Protein AF-A0A158E463-F1 (afdb_monomer)

Secondary structure (DSSP, 8-state):
-BGGG--HHHHHHHHHHHHHHSTT-TTTT-EEEEEETTEEEEE-TTT--EEEEE-SSHHHHHHHHHHTT--TT-EE--TTT-HHHHHHHHHHTTEEEE-SS-S---TTSPPPEEEEESS-S--EEESSHHHHHHHHHHHHHH-SB------

Structure (mmCIF, N/CA/C/O backbone):
data_AF-A0A158E463-F1
#
_entry.id   AF-A0A158E463-F1
#
loop_
_atom_site.group_PDB
_atom_site.id
_atom_site.type_symbol
_atom_site.label_atom_id
_atom_site.label_alt_id
_atom_site.label_comp_id
_atom_site.label_asym_id
_atom_site.label_entity_id
_atom_site.label_seq_id
_atom_site.pdbx_PDB_ins_code
_atom_site.Cartn_x
_atom_site.Cartn_y
_atom_site.Cartn_z
_atom_site.occupancy
_atom_site.B_iso_or_equiv
_atom_site.auth_seq_id
_atom_site.auth_comp_id
_atom_site.auth_asym_id
_atom_site.auth_atom_id
_atom_site.pdbx_PDB_model_num
ATOM 1 N N . MET A 1 1 ? 6.442 13.750 -1.799 1.00 93.06 1 MET A N 1
ATOM 2 C CA . MET A 1 1 ? 7.325 12.562 -1.739 1.00 93.06 1 MET A CA 1
ATOM 3 C C . MET A 1 1 ? 7.209 11.778 -3.038 1.00 93.06 1 MET A C 1
ATOM 5 O O . MET A 1 1 ? 6.099 11.676 -3.554 1.00 93.06 1 MET A O 1
ATOM 9 N N . LYS A 1 2 ? 8.308 11.231 -3.582 1.00 95.88 2 LYS A N 1
ATOM 10 C CA . LYS A 1 2 ? 8.243 10.441 -4.823 1.00 95.88 2 LYS A CA 1
ATOM 11 C C . LYS A 1 2 ? 7.643 9.062 -4.567 1.00 95.88 2 LYS A C 1
ATOM 13 O O . LYS A 1 2 ? 8.029 8.377 -3.623 1.00 95.88 2 LYS A O 1
ATOM 18 N N . VAL A 1 3 ? 6.767 8.597 -5.456 1.00 96.75 3 VAL A N 1
ATOM 19 C CA . VAL A 1 3 ? 6.148 7.262 -5.344 1.00 96.75 3 VAL A CA 1
ATOM 20 C C . VAL A 1 3 ? 7.191 6.141 -5.380 1.00 96.75 3 VAL A C 1
ATOM 22 O O . VAL A 1 3 ? 7.057 5.141 -4.677 1.00 96.75 3 VAL A O 1
ATOM 25 N N . SER A 1 4 ? 8.278 6.325 -6.132 1.00 94.38 4 SER A N 1
ATOM 26 C CA . SER A 1 4 ? 9.402 5.382 -6.189 1.00 94.38 4 SER A CA 1
ATOM 27 C C . SER A 1 4 ? 10.131 5.196 -4.854 1.00 94.38 4 SER A C 1
ATOM 29 O O . SER A 1 4 ? 10.837 4.206 -4.685 1.00 94.38 4 SER A O 1
ATOM 31 N N . GLU A 1 5 ? 9.983 6.133 -3.918 1.00 94.62 5 GLU A N 1
ATOM 32 C CA . GLU A 1 5 ? 10.635 6.116 -2.602 1.00 94.62 5 GLU A CA 1
ATOM 33 C C . GLU A 1 5 ? 9.717 5.539 -1.515 1.00 94.62 5 GLU A C 1
ATOM 35 O O . GLU A 1 5 ? 10.193 5.136 -0.455 1.00 94.62 5 GLU A O 1
ATOM 40 N N . LEU A 1 6 ? 8.410 5.421 -1.782 1.00 95.75 6 LEU A N 1
ATOM 41 C CA . LEU A 1 6 ? 7.444 4.886 -0.825 1.00 95.75 6 LEU A CA 1
ATOM 42 C C . LEU A 1 6 ? 7.794 3.452 -0.421 1.00 95.75 6 LEU A C 1
ATOM 44 O O . LEU A 1 6 ? 8.063 2.595 -1.268 1.00 95.75 6 LEU A O 1
ATOM 48 N N . THR A 1 7 ? 7.756 3.177 0.881 1.00 94.81 7 THR A N 1
ATOM 49 C CA . THR A 1 7 ? 7.991 1.846 1.449 1.00 94.81 7 THR A CA 1
ATOM 50 C C . THR A 1 7 ? 7.223 1.661 2.760 1.00 94.81 7 THR A C 1
ATOM 52 O O . THR A 1 7 ? 6.766 2.631 3.372 1.00 94.81 7 THR A O 1
ATOM 55 N N . GLY A 1 8 ? 7.076 0.404 3.185 1.00 94.56 8 GLY A N 1
ATOM 56 C CA . GLY A 1 8 ? 6.448 0.019 4.447 1.00 94.56 8 GLY A CA 1
ATOM 57 C C . GLY A 1 8 ? 5.055 0.622 4.650 1.00 94.56 8 GLY A C 1
ATOM 58 O O . GLY A 1 8 ? 4.264 0.731 3.716 1.00 94.56 8 GLY A O 1
ATOM 59 N N . ALA A 1 9 ? 4.781 1.059 5.882 1.00 95.56 9 ALA A N 1
ATOM 60 C CA . ALA A 1 9 ? 3.472 1.574 6.282 1.00 95.56 9 ALA A CA 1
ATOM 61 C C . ALA A 1 9 ? 3.011 2.790 5.459 1.00 95.56 9 ALA A C 1
ATOM 63 O O . ALA A 1 9 ? 1.817 2.956 5.238 1.00 95.56 9 ALA A O 1
ATOM 64 N N . LEU A 1 10 ? 3.937 3.624 4.973 1.00 95.81 10 LEU A N 1
ATOM 65 C CA . LEU A 1 10 ? 3.576 4.782 4.156 1.00 95.81 10 LEU A CA 1
ATOM 66 C C . LEU A 1 10 ? 3.147 4.370 2.741 1.00 95.81 10 LEU A C 1
ATOM 68 O O . LEU A 1 10 ? 2.207 4.939 2.193 1.00 95.81 10 LEU A O 1
ATOM 72 N N . LEU A 1 11 ? 3.786 3.349 2.159 1.00 97.56 11 LEU A N 1
ATOM 73 C CA . LEU A 1 11 ? 3.304 2.750 0.912 1.00 97.56 11 LEU A CA 1
ATOM 74 C C . LEU A 1 11 ? 1.922 2.114 1.115 1.00 97.56 11 LEU A C 1
ATOM 76 O O . LEU A 1 11 ? 1.026 2.338 0.307 1.00 97.56 11 LEU A O 1
ATOM 80 N N . ASP A 1 12 ? 1.731 1.387 2.218 1.00 97.94 12 ASP A N 1
ATOM 81 C CA . ASP A 1 12 ? 0.448 0.765 2.565 1.00 97.94 12 ASP A CA 1
ATOM 82 C C . ASP A 1 12 ? -0.671 1.807 2.764 1.00 97.94 12 ASP A C 1
ATOM 84 O O . ASP A 1 12 ? -1.797 1.591 2.313 1.00 97.94 12 ASP A O 1
ATOM 88 N N . TYR A 1 13 ? -0.360 2.965 3.362 1.00 97.25 13 TYR A N 1
ATOM 89 C CA . TYR A 1 13 ? -1.267 4.114 3.467 1.00 97.25 13 TYR A CA 1
ATOM 90 C C . TYR A 1 13 ? -1.731 4.603 2.096 1.00 97.25 13 TYR A C 1
ATOM 92 O O . TYR A 1 13 ? -2.934 4.703 1.852 1.00 97.25 13 TYR A O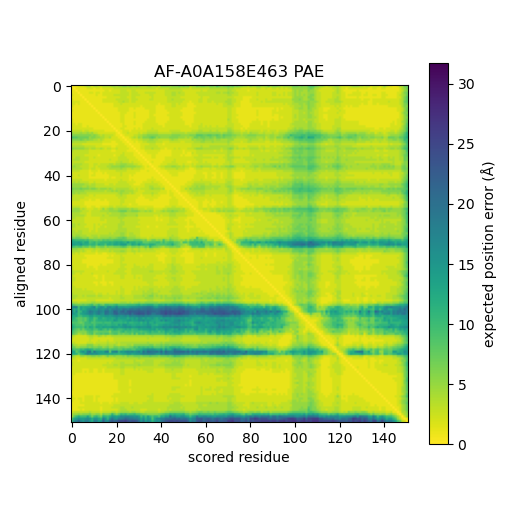 1
ATOM 100 N N . TRP A 1 14 ? -0.802 4.861 1.176 1.00 97.81 14 TRP A N 1
ATOM 101 C CA . TRP A 1 14 ? -1.170 5.352 -0.151 1.00 97.81 14 TRP A CA 1
ATOM 102 C C . TRP A 1 14 ? -1.944 4.314 -0.964 1.00 97.81 14 TRP A C 1
ATOM 104 O O . TRP A 1 14 ? -2.870 4.677 -1.684 1.00 97.81 14 TRP A O 1
ATOM 114 N N . VAL A 1 15 ? -1.654 3.022 -0.796 1.00 97.75 15 VAL A N 1
ATOM 115 C CA . VAL A 1 15 ? -2.471 1.949 -1.386 1.00 97.75 15 VAL A CA 1
ATOM 116 C C . VAL A 1 15 ? -3.883 1.948 -0.799 1.00 97.75 15 VAL A C 1
ATOM 118 O O . VAL A 1 15 ? -4.847 1.806 -1.546 1.00 97.75 15 VAL A O 1
ATOM 121 N N . ALA A 1 16 ? -4.034 2.138 0.517 1.00 97.75 16 ALA A N 1
ATOM 122 C CA . ALA A 1 16 ? -5.354 2.250 1.138 1.00 97.75 16 ALA A CA 1
ATOM 123 C C . ALA A 1 16 ? -6.152 3.432 0.568 1.00 97.75 16 ALA A C 1
ATOM 125 O O . ALA A 1 16 ? -7.340 3.289 0.297 1.00 97.75 16 ALA A O 1
ATOM 126 N N . ARG A 1 17 ? -5.488 4.571 0.326 1.00 97.12 17 ARG A N 1
ATOM 127 C CA . ARG A 1 17 ? -6.094 5.744 -0.319 1.00 97.12 17 ARG A CA 1
ATOM 128 C C . ARG A 1 17 ? -6.582 5.442 -1.735 1.00 97.12 17 ARG A C 1
ATOM 130 O O . ARG A 1 17 ? -7.701 5.824 -2.059 1.00 97.12 17 ARG A O 1
ATOM 137 N N . VAL A 1 18 ? -5.802 4.715 -2.540 1.00 96.31 18 VAL A N 1
ATOM 138 C CA . VAL A 1 18 ? -6.268 4.250 -3.861 1.00 96.31 18 VAL A CA 1
ATOM 139 C C . VAL A 1 18 ? -7.5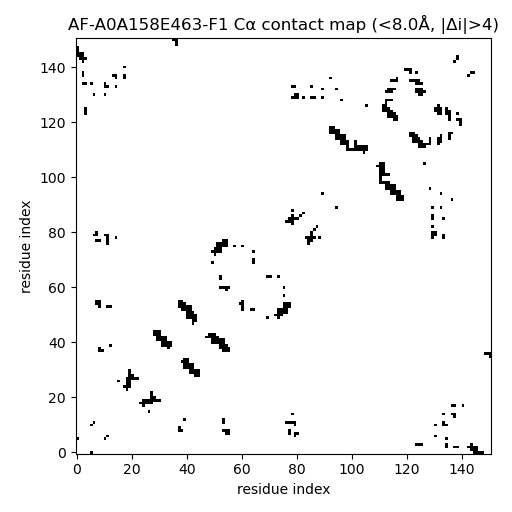02 3.362 -3.708 1.00 96.31 18 VAL A C 1
ATOM 141 O O . VAL A 1 18 ? -8.502 3.592 -4.374 1.00 96.31 18 VAL A O 1
ATOM 144 N N . GLU A 1 19 ? -7.473 2.379 -2.807 1.00 96.50 19 GLU A N 1
ATOM 145 C CA . GLU A 1 19 ? -8.593 1.451 -2.588 1.00 96.50 19 GLU A CA 1
ATOM 146 C C . GLU A 1 19 ? -9.873 2.132 -2.075 1.00 96.50 19 GLU A C 1
ATOM 148 O O . GLU A 1 19 ? -10.957 1.593 -2.278 1.00 96.50 19 GLU A O 1
ATOM 153 N N . MET A 1 20 ? -9.764 3.287 -1.412 1.00 96.00 20 MET A N 1
ATOM 154 C CA . MET A 1 20 ? -10.911 4.102 -0.991 1.00 96.00 20 MET A CA 1
ATOM 155 C C . MET A 1 20 ? -11.532 4.889 -2.150 1.00 96.00 20 MET A C 1
ATOM 157 O O . MET A 1 20 ? -12.741 5.108 -2.161 1.00 96.00 20 MET A O 1
ATOM 161 N N . GLU A 1 21 ? -10.714 5.317 -3.115 1.00 93.56 21 GLU A N 1
ATOM 162 C CA . GLU A 1 21 ? -11.130 6.162 -4.243 1.00 93.56 21 GLU A CA 1
ATOM 163 C C . GLU A 1 21 ? -11.481 5.352 -5.507 1.00 93.56 21 GLU A C 1
ATOM 165 O O . GLU A 1 21 ? -12.250 5.818 -6.349 1.00 93.56 21 GLU A O 1
ATOM 170 N N . ALA A 1 22 ? -10.931 4.146 -5.660 1.00 89.25 22 ALA A N 1
ATOM 171 C CA . ALA A 1 22 ? -11.123 3.300 -6.832 1.00 89.25 22 ALA A CA 1
ATOM 172 C C . ALA A 1 22 ? -12.496 2.604 -6.846 1.00 89.25 22 ALA A C 1
ATOM 174 O O . ALA A 1 22 ? -12.969 2.059 -5.845 1.00 89.25 22 ALA A O 1
ATOM 175 N N . GLU A 1 23 ? -13.117 2.542 -8.027 1.00 84.06 23 GLU A N 1
ATOM 176 C CA . GLU A 1 23 ? -14.341 1.766 -8.233 1.00 84.06 23 GLU A CA 1
ATOM 177 C C . GLU A 1 23 ? -14.062 0.269 -8.007 1.00 84.06 23 GLU A C 1
ATOM 179 O O . GLU A 1 23 ? -13.163 -0.305 -8.620 1.00 84.06 23 GLU A O 1
ATOM 184 N N . GLY A 1 24 ? -14.814 -0.367 -7.103 1.00 84.00 24 GLY A N 1
ATOM 185 C CA . GLY A 1 24 ? -14.592 -1.765 -6.708 1.00 84.00 24 GLY A CA 1
ATOM 186 C C . GLY A 1 24 ? -13.422 -2.007 -5.740 1.00 84.00 24 GLY A C 1
ATOM 187 O O . GLY A 1 24 ? -13.102 -3.166 -5.458 1.00 84.00 24 GLY A O 1
ATOM 188 N N . GLY A 1 25 ? -12.791 -0.951 -5.212 1.00 89.25 25 GLY A N 1
ATOM 189 C CA . GLY A 1 25 ? -11.789 -1.068 -4.153 1.00 89.25 25 GLY A CA 1
ATOM 190 C C . GLY A 1 25 ? -12.379 -1.664 -2.869 1.00 89.25 25 GLY A C 1
ATOM 191 O O . GLY A 1 25 ? -13.529 -1.407 -2.511 1.00 89.25 25 GLY A O 1
ATOM 192 N N . ARG A 1 26 ? -11.599 -2.485 -2.150 1.00 93.00 26 ARG A N 1
ATOM 193 C CA . ARG A 1 26 ? -12.064 -3.162 -0.919 1.00 93.00 26 ARG A CA 1
ATOM 194 C C . ARG A 1 26 ? -12.392 -2.162 0.189 1.00 93.00 26 ARG A C 1
ATOM 196 O O . ARG A 1 26 ? -13.214 -2.458 1.048 1.00 93.00 26 ARG A O 1
ATOM 203 N N . LEU A 1 27 ? -11.714 -1.018 0.177 1.00 95.25 27 LEU A N 1
ATOM 204 C CA . LEU A 1 27 ? -11.847 0.038 1.176 1.00 95.25 27 LEU A CA 1
ATOM 205 C C . LEU A 1 27 ? -12.743 1.184 0.694 1.00 95.25 27 LEU A C 1
ATOM 207 O O . LEU A 1 27 ? -12.706 2.263 1.282 1.00 95.25 27 LEU A O 1
ATOM 211 N N . LYS A 1 28 ? -13.522 0.977 -0.376 1.00 94.62 28 LYS A N 1
ATOM 212 C CA . LYS A 1 28 ? -14.466 1.979 -0.869 1.00 94.62 28 LYS A CA 1
ATOM 213 C C . LYS A 1 28 ? -15.393 2.411 0.268 1.00 94.62 28 LYS A C 1
ATOM 215 O O . LYS A 1 28 ? -15.872 1.581 1.037 1.00 94.62 28 LYS A O 1
ATOM 220 N N . ASP A 1 29 ? -15.597 3.719 0.379 1.00 92.06 29 ASP A N 1
ATOM 221 C CA . ASP A 1 29 ? -16.389 4.371 1.428 1.00 92.06 29 ASP A CA 1
ATOM 222 C C . ASP A 1 29 ? -15.836 4.231 2.865 1.00 92.06 29 ASP A C 1
ATOM 224 O O . ASP A 1 29 ? -16.476 4.692 3.811 1.00 92.06 29 ASP A O 1
ATOM 228 N N . CYS A 1 30 ? -14.642 3.658 3.065 1.00 95.38 30 CYS A N 1
ATOM 229 C CA . CYS A 1 30 ? -13.952 3.696 4.356 1.00 95.38 30 CYS A CA 1
ATOM 230 C C . CYS A 1 30 ? -13.280 5.056 4.599 1.00 95.38 30 CYS A C 1
ATOM 232 O O . CYS A 1 30 ? -12.852 5.747 3.674 1.00 95.38 30 CYS A O 1
ATOM 234 N N . GLY A 1 31 ? -13.115 5.413 5.873 1.00 95.94 31 GLY A N 1
ATOM 235 C CA . GLY A 1 31 ? -12.292 6.541 6.299 1.00 95.94 31 GLY A CA 1
ATOM 236 C C . GLY A 1 31 ? -10.896 6.095 6.730 1.00 95.94 31 GLY A C 1
ATOM 237 O O . GLY A 1 31 ? -10.691 4.951 7.139 1.00 95.94 31 GLY A O 1
ATOM 238 N N . ILE A 1 32 ? -9.929 7.013 6.688 1.00 96.12 32 ILE A N 1
ATOM 239 C CA . ILE A 1 32 ? -8.595 6.814 7.264 1.00 96.12 32 ILE A CA 1
ATOM 240 C C . ILE A 1 32 ? -8.221 7.984 8.164 1.00 96.12 32 ILE A C 1
ATOM 242 O O . ILE A 1 32 ? -8.459 9.144 7.829 1.00 96.12 32 ILE A O 1
ATOM 246 N N . ARG A 1 33 ? -7.645 7.686 9.328 1.00 94.19 33 ARG A N 1
ATOM 247 C CA . ARG A 1 33 ? -7.204 8.695 10.294 1.00 94.19 33 ARG A CA 1
ATOM 248 C C . ARG A 1 33 ? -5.815 8.367 10.814 1.00 94.19 33 ARG A C 1
ATOM 250 O O . ARG A 1 33 ? -5.552 7.237 11.225 1.00 94.19 33 ARG A O 1
ATOM 257 N N . ALA A 1 34 ? -4.947 9.372 10.840 1.00 94.44 34 ALA A N 1
ATOM 258 C CA . ALA A 1 34 ? -3.636 9.261 11.462 1.00 94.44 34 ALA A CA 1
ATOM 259 C C . ALA A 1 34 ? -3.761 9.130 12.989 1.00 94.44 34 ALA A C 1
ATOM 261 O O . ALA A 1 34 ? -4.549 9.830 13.632 1.00 94.44 34 ALA A O 1
ATOM 262 N N . LEU A 1 35 ? -2.976 8.223 13.566 1.00 92.56 35 LEU A N 1
ATOM 263 C CA . LEU A 1 35 ? -2.691 8.185 15.001 1.00 92.56 35 LEU A CA 1
ATOM 264 C C . LEU A 1 35 ? -1.396 8.943 15.299 1.00 92.56 35 LEU A C 1
ATOM 266 O O . LEU A 1 35 ? -1.325 9.690 16.269 1.00 92.56 35 LEU A O 1
ATOM 270 N N . ASP A 1 36 ? -0.390 8.745 14.449 1.00 91.12 36 ASP A N 1
ATOM 271 C CA . ASP A 1 36 ? 0.871 9.480 14.413 1.00 91.12 36 ASP A CA 1
ATOM 272 C C . ASP A 1 36 ? 1.495 9.380 13.011 1.00 91.12 36 ASP A C 1
ATOM 274 O O . ASP A 1 36 ? 0.844 8.931 12.069 1.00 91.12 36 ASP A O 1
ATOM 278 N N . ARG A 1 37 ? 2.767 9.783 12.876 1.00 87.06 37 ARG A N 1
ATOM 279 C CA . ARG A 1 37 ? 3.507 9.854 11.601 1.00 87.06 37 ARG A CA 1
ATOM 280 C C . ARG A 1 37 ? 3.688 8.512 10.880 1.00 87.06 37 ARG A C 1
ATOM 282 O O . ARG A 1 37 ? 4.145 8.484 9.745 1.00 87.06 37 ARG A O 1
ATOM 289 N N . SER A 1 38 ? 3.432 7.398 11.560 1.00 89.88 38 SER A N 1
ATOM 290 C CA . SER A 1 38 ? 3.751 6.046 11.088 1.00 89.88 38 SER A CA 1
ATOM 291 C C . SER A 1 38 ? 2.613 5.045 11.269 1.00 89.88 38 SER A C 1
ATOM 293 O O . SER A 1 38 ? 2.772 3.863 10.939 1.00 89.88 38 SER A O 1
ATOM 295 N N . ARG A 1 39 ? 1.485 5.493 11.835 1.00 94.88 39 ARG A N 1
ATOM 296 C CA . ARG A 1 39 ? 0.357 4.641 12.200 1.00 94.88 39 ARG A CA 1
ATOM 297 C C . ARG A 1 39 ? -0.961 5.297 11.829 1.00 94.88 39 ARG A C 1
ATOM 299 O O . ARG A 1 39 ? -1.243 6.421 12.246 1.00 94.88 39 ARG A O 1
ATOM 306 N N . TRP A 1 40 ? -1.804 4.546 11.132 1.00 96.81 40 TRP A N 1
ATOM 307 C CA . TRP A 1 40 ? -3.137 4.978 10.719 1.00 96.81 40 TRP A CA 1
ATOM 308 C C . TRP A 1 40 ? -4.177 3.918 11.056 1.00 96.81 40 TRP A C 1
ATOM 310 O O . TRP A 1 40 ? -3.873 2.726 11.114 1.00 96.81 40 TRP A O 1
ATOM 320 N N . VAL A 1 41 ? -5.414 4.362 11.255 1.00 96.75 41 VAL A N 1
ATOM 321 C CA . VAL A 1 41 ? -6.584 3.496 11.410 1.00 96.75 41 VAL A CA 1
ATOM 322 C C . VAL A 1 41 ? -7.498 3.711 10.220 1.00 96.75 41 VAL A C 1
ATOM 324 O O . VAL A 1 41 ? -7.877 4.846 9.927 1.00 96.75 41 VAL A O 1
ATOM 327 N N . ILE A 1 42 ? -7.858 2.613 9.567 1.00 97.25 42 ILE A N 1
ATOM 328 C CA . ILE A 1 42 ? -8.970 2.543 8.628 1.00 97.25 42 ILE A CA 1
ATOM 329 C C . ILE A 1 42 ? -10.224 2.253 9.448 1.00 97.25 42 ILE A C 1
ATOM 331 O O . ILE A 1 42 ? -10.228 1.324 10.260 1.00 97.25 42 ILE A O 1
ATOM 335 N N . PHE A 1 43 ? -11.270 3.045 9.255 1.00 95.81 43 PHE A N 1
ATOM 336 C CA . PHE A 1 43 ? -12.514 2.942 10.008 1.00 95.81 43 PHE A CA 1
ATOM 337 C C . PHE A 1 43 ? -13.730 2.983 9.086 1.00 95.81 43 PHE A C 1
ATOM 339 O O . PHE A 1 43 ? -13.667 3.532 7.984 1.00 95.81 43 PHE A O 1
ATOM 346 N N . ASP A 1 44 ? -14.840 2.422 9.554 1.00 94.19 44 ASP A N 1
ATOM 347 C CA . ASP A 1 44 ? -16.144 2.580 8.922 1.00 94.19 44 ASP A CA 1
ATOM 348 C C . ASP A 1 44 ? -16.735 3.944 9.323 1.00 94.19 44 ASP A C 1
ATOM 350 O O . ASP A 1 44 ? -16.969 4.183 10.510 1.00 94.19 44 ASP A O 1
ATOM 354 N N . PRO A 1 45 ? -16.986 4.878 8.387 1.00 93.56 45 PRO A N 1
ATOM 355 C CA . PRO A 1 45 ? -17.522 6.193 8.732 1.00 93.56 45 PRO A CA 1
ATOM 356 C C . PRO A 1 45 ? -18.931 6.170 9.336 1.00 93.56 45 PRO A C 1
ATOM 358 O O . PRO A 1 45 ? -19.357 7.177 9.898 1.00 93.56 45 PRO A O 1
ATOM 361 N N . ARG A 1 46 ? -19.672 5.060 9.215 1.00 92.75 46 ARG A N 1
ATOM 362 C CA . ARG A 1 46 ? -21.063 4.943 9.682 1.00 92.75 46 ARG A CA 1
ATOM 363 C C . ARG A 1 46 ? -21.161 4.783 11.196 1.00 92.75 46 ARG A C 1
ATOM 365 O O . ARG A 1 46 ? -22.093 5.312 11.797 1.00 92.75 46 ARG A O 1
ATOM 372 N N . ASP A 1 47 ? -20.217 4.068 11.800 1.00 91.62 47 ASP A N 1
ATOM 373 C CA . ASP A 1 47 ? -20.183 3.788 13.242 1.00 91.62 47 ASP A CA 1
ATOM 374 C C . ASP A 1 47 ? -18.837 4.131 13.906 1.00 91.62 47 ASP A C 1
ATOM 376 O O . ASP A 1 47 ? -18.686 3.983 15.119 1.00 91.62 47 ASP A O 1
ATOM 380 N N . ASN A 1 48 ? -17.877 4.642 13.127 1.00 88.31 48 ASN A N 1
ATOM 381 C CA . ASN A 1 48 ? -16.511 4.957 13.542 1.00 88.31 48 ASN A CA 1
ATOM 382 C C . ASN A 1 48 ? -15.737 3.734 14.082 1.00 88.31 48 ASN A C 1
ATOM 384 O O . ASN A 1 48 ? -14.749 3.884 14.809 1.00 88.31 48 ASN A O 1
ATOM 388 N N . GLY A 1 49 ? -16.176 2.521 13.734 1.00 91.75 49 GLY A N 1
ATOM 389 C CA . GLY A 1 49 ? -15.540 1.266 14.100 1.00 91.75 49 GLY A CA 1
ATOM 390 C C . GLY A 1 49 ? -14.218 1.078 13.363 1.00 91.75 49 GLY A C 1
ATOM 391 O O . GLY A 1 49 ? -14.140 1.217 12.141 1.00 91.75 49 GLY A O 1
ATOM 392 N N . ALA A 1 50 ? -13.154 0.754 14.100 1.00 94.75 50 ALA A N 1
ATOM 393 C CA . ALA A 1 50 ? -11.868 0.417 13.499 1.00 94.75 50 ALA A CA 1
ATOM 394 C C . ALA A 1 50 ? -11.993 -0.886 12.695 1.00 94.75 50 ALA A C 1
ATOM 396 O O . ALA A 1 50 ? -12.432 -1.903 13.225 1.00 94.75 50 ALA A O 1
ATOM 397 N N . MET A 1 51 ? -11.572 -0.857 11.433 1.00 95.12 51 MET A N 1
ATOM 398 C CA . MET A 1 51 ? -11.582 -2.014 10.535 1.00 95.12 51 MET A CA 1
ATOM 399 C C . MET A 1 51 ? -10.179 -2.587 10.355 1.00 95.12 51 MET A C 1
ATOM 401 O O . MET A 1 51 ? -9.980 -3.801 10.398 1.00 95.12 51 MET A O 1
ATOM 405 N N . ALA A 1 52 ? -9.186 -1.714 10.184 1.00 96.19 52 ALA A N 1
ATOM 406 C CA . ALA A 1 52 ? -7.800 -2.125 10.029 1.00 96.19 52 ALA A CA 1
ATOM 407 C C . ALA A 1 52 ? -6.823 -1.062 10.539 1.00 96.19 52 ALA A C 1
ATOM 409 O O . ALA A 1 52 ? -7.155 0.117 10.662 1.00 96.19 52 ALA A O 1
ATOM 410 N N . ILE A 1 53 ? -5.598 -1.484 10.827 1.00 97.19 53 ILE A N 1
ATOM 411 C CA . ILE A 1 53 ? -4.492 -0.625 11.248 1.00 97.19 53 ILE A CA 1
ATOM 412 C C . ILE A 1 53 ? -3.359 -0.764 10.241 1.00 97.19 53 ILE A C 1
ATOM 414 O O . ILE A 1 53 ? -2.980 -1.876 9.874 1.00 97.19 53 ILE A O 1
ATOM 418 N N . ILE A 1 54 ? -2.781 0.368 9.859 1.00 97.38 54 ILE A N 1
ATOM 419 C CA . ILE A 1 54 ? -1.576 0.450 9.037 1.00 97.38 54 ILE A CA 1
ATOM 420 C C . ILE A 1 54 ? -0.428 0.855 9.948 1.00 97.38 54 ILE A C 1
ATOM 422 O O . ILE A 1 54 ? -0.477 1.922 10.558 1.00 97.38 54 ILE A O 1
ATOM 426 N N . CYS A 1 55 ? 0.592 0.009 10.064 1.00 95.81 55 CYS A N 1
ATOM 427 C CA . CYS A 1 55 ? 1.790 0.291 10.852 1.00 95.81 55 CYS A CA 1
ATOM 428 C C . CYS A 1 55 ? 2.935 -0.666 10.506 1.00 95.81 55 CYS A C 1
ATOM 430 O O . CYS A 1 55 ? 2.727 -1.738 9.929 1.00 95.81 55 CYS A O 1
ATOM 432 N N . VAL A 1 56 ? 4.147 -0.323 10.943 1.00 92.62 56 VAL A N 1
ATOM 433 C CA . VAL A 1 56 ? 5.332 -1.168 10.758 1.00 92.62 56 VAL A CA 1
ATOM 434 C C . VAL A 1 56 ? 5.362 -2.299 11.789 1.00 92.62 56 VAL A C 1
ATOM 436 O O . VAL A 1 56 ? 5.552 -2.066 12.983 1.00 92.62 56 VAL A O 1
ATOM 439 N N . GLY A 1 57 ? 5.244 -3.537 11.307 1.00 89.31 57 GLY A N 1
ATOM 440 C CA . GLY A 1 57 ? 5.476 -4.750 12.091 1.00 89.31 57 GLY A CA 1
ATOM 441 C C . GLY A 1 57 ? 4.331 -5.164 13.026 1.00 89.31 57 GLY A C 1
ATOM 442 O O . GLY A 1 57 ? 3.515 -4.364 13.482 1.00 89.31 57 GLY A O 1
ATOM 443 N N . PHE A 1 58 ? 4.290 -6.462 13.334 1.00 89.25 58 PHE A N 1
ATOM 444 C CA . PHE A 1 58 ? 3.188 -7.088 14.073 1.00 89.25 58 PHE A CA 1
ATOM 445 C C . PHE A 1 58 ? 3.102 -6.667 15.550 1.00 89.25 58 PHE A C 1
ATOM 447 O O . PHE A 1 58 ? 2.009 -6.544 16.102 1.00 89.25 58 PHE A O 1
ATOM 454 N N . PHE A 1 59 ? 4.239 -6.429 16.210 1.00 91.81 59 PHE A N 1
ATOM 455 C CA . PHE A 1 59 ? 4.245 -5.979 17.608 1.00 91.81 59 PHE A CA 1
ATOM 456 C C . PHE A 1 59 ? 3.621 -4.590 17.756 1.00 91.81 59 PHE A C 1
ATOM 458 O O . PHE A 1 59 ? 2.785 -4.382 18.636 1.00 91.81 59 PHE A O 1
ATOM 465 N N . THR A 1 60 ? 3.978 -3.663 16.862 1.00 92.56 60 THR A N 1
ATOM 466 C CA . THR A 1 60 ? 3.376 -2.326 16.796 1.00 92.56 60 THR A CA 1
ATOM 467 C C . THR A 1 60 ? 1.880 -2.428 16.539 1.00 92.56 60 THR A C 1
ATOM 469 O O . THR A 1 60 ? 1.108 -1.799 17.252 1.00 92.56 60 THR A O 1
ATOM 472 N N . PHE A 1 61 ? 1.466 -3.286 15.602 1.00 94.19 61 PHE A N 1
ATOM 473 C CA . PHE A 1 61 ? 0.056 -3.547 15.324 1.00 94.19 61 PHE A CA 1
ATOM 474 C C . PHE A 1 61 ? -0.712 -3.974 16.581 1.00 94.19 61 PHE A C 1
ATOM 476 O O . PHE A 1 61 ? -1.714 -3.353 16.931 1.00 94.19 61 PHE A O 1
ATOM 483 N N . ARG A 1 62 ? -0.217 -4.979 17.317 1.00 94.62 62 ARG A N 1
ATOM 484 C CA . ARG A 1 62 ? -0.867 -5.454 18.551 1.00 94.62 62 ARG A CA 1
ATOM 485 C C . ARG A 1 62 ? -0.926 -4.386 19.633 1.00 94.62 62 ARG A C 1
ATOM 487 O O . ARG A 1 62 ? -1.935 -4.273 20.324 1.00 94.62 62 ARG A O 1
ATOM 494 N N . LYS A 1 63 ? 0.136 -3.593 19.773 1.00 93.94 63 LYS A N 1
ATOM 495 C CA . LYS A 1 63 ? 0.158 -2.466 20.706 1.00 93.94 63 LYS A CA 1
ATOM 496 C C . LYS A 1 63 ? -0.907 -1.432 20.330 1.00 93.94 63 LYS A C 1
ATOM 498 O O . LYS A 1 63 ? -1.710 -1.064 21.178 1.00 93.94 63 LYS A O 1
ATOM 503 N N . THR A 1 64 ? -0.962 -1.031 19.062 1.00 93.75 64 THR A N 1
ATOM 504 C CA . THR A 1 64 ? -1.943 -0.067 18.554 1.00 93.75 64 THR A CA 1
ATOM 505 C C . THR A 1 64 ? -3.376 -0.569 18.686 1.00 93.75 64 THR A C 1
ATOM 507 O O . THR A 1 64 ? -4.233 0.200 19.102 1.00 93.75 64 THR A O 1
ATOM 510 N N . GLN A 1 65 ? -3.638 -1.850 18.405 1.00 93.44 65 GLN A N 1
ATOM 511 C CA . GLN A 1 65 ? -4.956 -2.464 18.598 1.00 93.44 65 GLN A CA 1
ATOM 512 C C . GLN A 1 65 ? -5.450 -2.282 20.041 1.00 93.44 65 GLN A C 1
ATOM 514 O O . GLN A 1 65 ? -6.589 -1.873 20.255 1.00 93.44 65 GLN A O 1
ATOM 519 N N . ASN A 1 66 ? -4.574 -2.513 21.023 1.00 92.88 66 ASN A N 1
ATOM 520 C CA . ASN A 1 66 ? -4.901 -2.301 22.432 1.00 92.88 66 ASN A CA 1
ATOM 521 C C . ASN A 1 66 ? -5.077 -0.810 22.773 1.00 92.88 66 ASN A C 1
ATOM 523 O O . ASN A 1 66 ? -6.004 -0.466 23.500 1.00 92.88 66 ASN A O 1
ATOM 527 N N . GLU A 1 67 ? -4.213 0.072 22.254 1.00 93.88 67 GLU A N 1
ATOM 528 C CA . GLU A 1 67 ? -4.268 1.525 22.505 1.00 93.88 67 GLU A CA 1
ATOM 529 C C . GLU A 1 67 ? -5.585 2.153 22.040 1.00 93.88 67 GLU A C 1
ATOM 531 O O . GLU A 1 67 ? -6.138 3.003 22.735 1.00 93.88 67 GLU A O 1
ATOM 536 N N . ILE A 1 68 ? -6.098 1.733 20.881 1.00 92.31 68 ILE A N 1
ATOM 537 C CA . ILE A 1 68 ? -7.348 2.271 20.328 1.00 92.31 68 ILE A CA 1
ATOM 538 C C . ILE A 1 68 ? -8.598 1.548 20.853 1.00 92.31 68 ILE A C 1
ATOM 540 O O . ILE A 1 68 ? -9.700 1.863 20.413 1.00 92.31 68 ILE A O 1
ATOM 544 N N . GLY A 1 69 ? -8.441 0.574 21.758 1.00 90.50 69 GLY A N 1
ATOM 545 C CA . GLY A 1 69 ? -9.549 -0.223 22.294 1.00 90.50 69 GLY A CA 1
ATOM 546 C C . GLY A 1 69 ? -10.294 -1.023 21.223 1.00 90.50 69 GLY A C 1
ATOM 547 O O . GLY A 1 69 ? -11.497 -1.243 21.344 1.00 90.50 69 GLY A O 1
ATOM 548 N N . ALA A 1 70 ? -9.596 -1.412 20.155 1.00 83.25 70 ALA A N 1
ATOM 549 C CA . ALA A 1 70 ? -10.183 -2.122 19.031 1.00 83.25 70 ALA A CA 1
ATOM 550 C C . ALA A 1 70 ? -10.533 -3.573 19.388 1.00 83.25 70 ALA A C 1
ATOM 552 O O . ALA A 1 70 ? -9.804 -4.249 20.118 1.00 83.25 70 ALA A O 1
ATOM 553 N N . ASP A 1 71 ? -11.619 -4.075 18.800 1.00 76.44 71 ASP A N 1
ATOM 554 C CA . ASP A 1 71 ? -11.999 -5.482 18.904 1.00 76.44 71 ASP A CA 1
ATOM 555 C C . ASP A 1 71 ? -10.956 -6.409 18.238 1.00 76.44 71 ASP A C 1
ATOM 557 O O . ASP A 1 71 ? -10.116 -5.994 17.429 1.00 76.44 71 ASP A O 1
ATOM 561 N N . ARG A 1 72 ? -10.998 -7.705 18.567 1.00 70.31 72 ARG A N 1
ATOM 562 C CA . ARG A 1 72 ? -10.090 -8.738 18.049 1.00 70.31 72 ARG A CA 1
ATOM 563 C C . ARG A 1 72 ? -10.156 -8.920 16.528 1.00 70.31 72 ARG A C 1
ATOM 565 O O . ARG A 1 72 ? -9.222 -9.513 15.991 1.00 70.31 72 ARG A O 1
ATOM 572 N N . PHE A 1 73 ? -11.192 -8.416 15.853 1.00 82.50 73 PHE A N 1
ATOM 573 C CA . PHE A 1 73 ? -11.372 -8.531 14.399 1.00 82.50 73 PHE A CA 1
ATOM 574 C C . PHE A 1 73 ? -10.661 -7.455 13.562 1.00 82.50 73 PHE A C 1
ATOM 576 O O . PHE A 1 73 ? -10.713 -7.532 12.339 1.00 82.50 73 PHE A O 1
ATOM 583 N N . VAL A 1 74 ? -9.971 -6.485 14.172 1.00 91.75 74 VAL A N 1
ATOM 584 C CA . VAL A 1 74 ? -9.221 -5.471 13.409 1.00 91.75 74 VAL A CA 1
ATOM 585 C C . VAL A 1 74 ? -8.036 -6.098 12.673 1.00 91.75 74 VAL A C 1
ATOM 587 O O . VAL A 1 74 ? -7.240 -6.823 13.272 1.00 91.75 74 VAL A O 1
ATOM 590 N N . GLU A 1 75 ? -7.906 -5.808 11.377 1.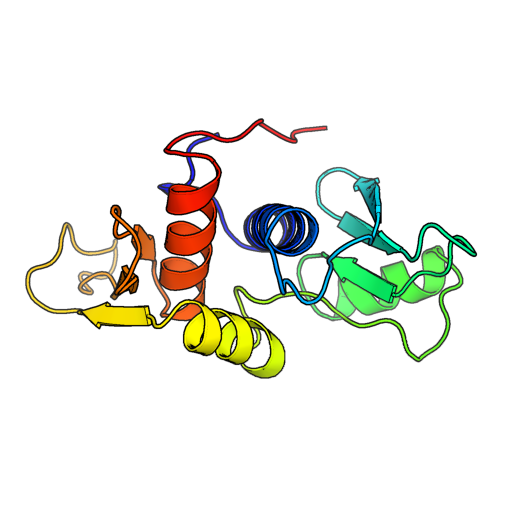00 93.38 75 GLU A N 1
ATOM 591 C CA . GLU A 1 75 ? -6.848 -6.347 10.514 1.00 93.38 75 GLU A CA 1
ATOM 592 C C . GLU A 1 75 ? -5.553 -5.519 10.579 1.00 93.38 75 GLU A C 1
ATOM 594 O O . GLU A 1 75 ? -5.571 -4.306 10.796 1.00 93.38 75 GLU A O 1
ATOM 599 N N . HIS A 1 76 ? -4.406 -6.160 10.337 1.00 95.25 76 HIS A N 1
ATOM 600 C CA . HIS A 1 76 ? -3.145 -5.457 10.073 1.00 95.25 76 HIS A CA 1
ATOM 601 C C . HIS A 1 76 ? -3.004 -5.252 8.566 1.00 95.25 76 HIS A C 1
ATOM 603 O O . HIS A 1 76 ? -2.550 -6.163 7.880 1.00 95.25 76 HIS A O 1
ATOM 609 N N . TYR A 1 77 ? -3.387 -4.075 8.068 1.00 96.75 77 TYR A N 1
ATOM 610 C CA . TYR A 1 77 ? -3.331 -3.762 6.642 1.00 96.75 77 TYR A CA 1
ATOM 611 C C . TYR A 1 77 ? -1.888 -3.471 6.214 1.00 96.75 77 TYR A C 1
ATOM 613 O O . TYR A 1 77 ? -1.324 -2.435 6.573 1.00 96.75 77 TYR A O 1
ATOM 621 N N . SER A 1 78 ? -1.283 -4.400 5.474 1.00 96.81 78 SER A N 1
ATOM 622 C CA . SER A 1 78 ? 0.060 -4.263 4.912 1.00 96.81 78 SER A CA 1
ATOM 623 C C . SER A 1 78 ? 0.193 -4.961 3.549 1.00 96.81 78 SER A C 1
ATOM 625 O O . SER A 1 78 ? 0.913 -5.959 3.415 1.00 96.81 78 SER A O 1
ATOM 627 N N . PRO A 1 79 ? -0.487 -4.458 2.503 1.00 97.94 79 PRO A N 1
ATOM 628 C CA . PRO A 1 79 ? -0.464 -5.057 1.169 1.00 97.94 79 PRO A CA 1
ATOM 629 C C . PRO A 1 79 ? 0.929 -5.068 0.519 1.00 97.94 79 PRO A C 1
ATOM 631 O O . PRO A 1 79 ? 1.183 -5.907 -0.344 1.00 97.94 79 PRO A O 1
ATOM 634 N N . SER A 1 80 ? 1.859 -4.204 0.940 1.00 97.75 80 SER A N 1
ATOM 635 C CA . SER A 1 80 ? 3.250 -4.229 0.464 1.00 97.75 80 SER A CA 1
ATOM 636 C C . SER A 1 80 ? 4.079 -5.395 1.020 1.00 97.75 80 SER A C 1
ATOM 638 O O . SER A 1 80 ? 5.145 -5.691 0.474 1.00 97.75 80 SER A O 1
ATOM 640 N N . THR A 1 81 ? 3.608 -6.085 2.070 1.00 96.31 81 THR A N 1
ATOM 641 C CA . THR A 1 81 ? 4.342 -7.194 2.712 1.00 96.31 81 THR A CA 1
ATOM 642 C C . THR A 1 81 ? 3.530 -8.481 2.887 1.00 96.31 81 THR A C 1
ATOM 644 O O . THR A 1 81 ? 4.116 -9.558 3.023 1.00 96.31 81 THR A O 1
ATOM 647 N N . ARG A 1 82 ? 2.193 -8.418 2.852 1.00 95.62 82 ARG A N 1
ATOM 648 C CA . ARG A 1 82 ? 1.293 -9.561 3.064 1.00 95.62 82 ARG A CA 1
ATOM 649 C C . ARG A 1 82 ? 0.576 -9.947 1.774 1.00 95.62 82 ARG A C 1
ATOM 651 O O . ARG A 1 82 ? -0.313 -9.243 1.306 1.00 95.62 82 ARG A O 1
ATOM 658 N N . TRP A 1 83 ? 0.882 -11.135 1.255 1.00 96.62 83 TRP A N 1
ATOM 659 C CA . TRP A 1 83 ? 0.247 -11.670 0.042 1.00 96.62 83 TRP A CA 1
ATOM 660 C C . TRP A 1 83 ? -1.268 -11.863 0.148 1.00 96.62 83 TRP A C 1
ATOM 662 O O . TRP A 1 83 ? -1.952 -11.706 -0.856 1.00 96.62 83 TRP A O 1
ATOM 672 N N . ALA A 1 84 ? -1.798 -12.159 1.339 1.00 93.75 84 ALA A N 1
ATOM 673 C CA . ALA A 1 84 ? -3.243 -12.305 1.541 1.00 93.75 84 ALA A CA 1
ATOM 674 C C . ALA A 1 84 ? -4.029 -11.030 1.175 1.00 93.75 84 ALA A C 1
ATOM 676 O O . ALA A 1 84 ? -5.180 -11.119 0.766 1.00 93.75 84 ALA A O 1
ATOM 677 N N . GLU A 1 85 ? -3.397 -9.860 1.293 1.00 93.81 85 GLU A N 1
ATOM 678 C CA . GLU A 1 85 ? -3.981 -8.568 0.929 1.00 93.81 85 GLU A CA 1
ATOM 679 C C . GLU A 1 85 ? -3.447 -8.102 -0.426 1.00 93.81 85 GLU A C 1
ATOM 681 O O . GLU A 1 85 ? -4.213 -7.893 -1.364 1.00 93.81 85 GLU A O 1
ATOM 686 N N . GLY A 1 86 ? -2.122 -8.005 -0.561 1.00 96.50 86 GLY A N 1
ATOM 687 C CA . GLY A 1 86 ? -1.481 -7.491 -1.767 1.00 96.50 86 GLY A CA 1
ATOM 688 C C . GLY A 1 86 ? -1.749 -8.340 -3.010 1.00 96.50 86 GLY A C 1
ATOM 689 O O . GLY A 1 86 ? -1.900 -7.790 -4.095 1.00 96.50 86 GLY A O 1
ATOM 690 N N . GLY A 1 87 ? -1.880 -9.662 -2.864 1.00 96.75 87 GLY A N 1
ATOM 691 C CA . GLY A 1 87 ? -2.179 -10.571 -3.972 1.00 96.75 87 GLY A CA 1
ATOM 692 C C . GLY A 1 87 ? -3.550 -10.320 -4.600 1.00 96.75 87 GLY A C 1
ATOM 693 O O . GLY A 1 87 ? -3.670 -10.341 -5.820 1.00 96.75 87 GLY A O 1
ATOM 694 N N . LEU A 1 88 ? -4.563 -10.002 -3.786 1.00 95.19 88 LEU A N 1
ATOM 695 C CA . LEU A 1 88 ? -5.900 -9.657 -4.282 1.00 95.19 88 LEU A CA 1
ATOM 696 C C . LEU A 1 88 ? -5.881 -8.340 -5.065 1.00 95.19 88 LEU A C 1
ATOM 698 O O . LEU A 1 88 ? -6.531 -8.221 -6.101 1.00 95.19 88 LEU A O 1
ATOM 702 N N . ILE A 1 89 ? -5.113 -7.354 -4.594 1.00 95.56 89 ILE A N 1
ATOM 703 C CA . ILE A 1 89 ? -4.965 -6.070 -5.288 1.00 95.56 89 ILE A CA 1
ATOM 704 C C . ILE A 1 89 ? -4.206 -6.267 -6.612 1.00 95.56 89 ILE A C 1
ATOM 706 O O . ILE A 1 89 ? -4.621 -5.739 -7.641 1.00 95.56 89 ILE A O 1
ATOM 710 N N . VAL A 1 90 ? -3.139 -7.072 -6.606 1.00 95.81 90 VAL A N 1
ATOM 711 C CA . VAL A 1 90 ? -2.351 -7.450 -7.794 1.00 95.81 90 VAL A CA 1
ATOM 712 C C . VAL A 1 90 ? -3.214 -8.125 -8.863 1.00 95.81 90 VAL A C 1
ATOM 714 O O . VAL A 1 90 ? -3.107 -7.769 -10.037 1.00 95.81 90 VAL A O 1
ATOM 717 N N . ASP A 1 91 ? -4.066 -9.070 -8.462 1.00 94.38 91 ASP A N 1
ATOM 718 C CA . ASP A 1 91 ? -4.955 -9.798 -9.371 1.00 94.38 91 ASP A CA 1
ATOM 719 C C . ASP A 1 91 ? -5.996 -8.863 -10.002 1.00 94.38 91 ASP A C 1
ATOM 721 O O . ASP A 1 91 ? -6.114 -8.792 -11.227 1.00 94.38 91 ASP A O 1
ATOM 725 N N . ARG A 1 92 ? -6.664 -8.034 -9.185 1.00 92.19 92 ARG A N 1
ATOM 726 C CA . ARG A 1 92 ? -7.625 -7.030 -9.679 1.00 92.19 92 ARG A CA 1
ATOM 727 C C . ARG A 1 92 ? -6.984 -5.996 -10.600 1.00 92.19 92 ARG A C 1
ATOM 729 O O . ARG A 1 92 ? -7.589 -5.619 -11.596 1.00 92.19 92 ARG A O 1
ATOM 736 N N . ALA A 1 93 ? -5.762 -5.563 -10.294 1.00 91.38 93 ALA A N 1
ATOM 737 C CA . ALA A 1 93 ? -5.001 -4.637 -11.132 1.00 91.38 93 ALA A CA 1
ATOM 738 C C . ALA A 1 93 ? -4.412 -5.301 -12.392 1.00 91.38 93 ALA A C 1
ATOM 740 O O . ALA A 1 93 ? -3.799 -4.613 -13.211 1.00 91.38 93 ALA A O 1
ATOM 741 N N . ARG A 1 94 ? -4.579 -6.626 -12.545 1.00 93.25 94 ARG A N 1
ATOM 742 C CA . ARG A 1 94 ? -4.084 -7.433 -13.668 1.00 93.25 94 ARG A CA 1
ATOM 743 C C . ARG A 1 94 ? -2.601 -7.162 -13.934 1.00 93.25 94 ARG A C 1
ATOM 745 O O . ARG A 1 94 ? -2.214 -6.702 -15.009 1.00 93.25 94 ARG A O 1
ATOM 752 N N . MET A 1 95 ? -1.777 -7.381 -12.912 1.00 94.62 95 MET A N 1
ATOM 753 C CA . MET A 1 95 ? -0.356 -7.034 -12.935 1.00 94.62 95 MET A CA 1
ATOM 754 C C . MET A 1 95 ? 0.503 -8.115 -13.608 1.00 94.62 95 MET A C 1
ATOM 756 O O . MET A 1 95 ? 0.424 -9.290 -13.256 1.00 94.62 95 MET A O 1
ATOM 760 N N . ASN A 1 96 ? 1.399 -7.697 -14.500 1.00 94.06 96 ASN A N 1
ATOM 761 C CA . ASN A 1 96 ? 2.523 -8.504 -14.974 1.00 94.06 96 ASN A CA 1
ATOM 762 C C . ASN A 1 96 ? 3.810 -8.119 -14.237 1.00 94.06 96 ASN A C 1
ATOM 764 O O . ASN A 1 96 ? 3.941 -6.996 -13.748 1.00 94.06 96 ASN A O 1
ATOM 768 N N . PHE A 1 97 ? 4.789 -9.024 -14.210 1.00 93.88 97 PHE A N 1
ATOM 769 C CA . PHE A 1 97 ? 6.090 -8.772 -13.594 1.00 93.88 97 PHE A CA 1
ATOM 770 C C . PHE A 1 97 ? 7.244 -9.126 -14.529 1.00 93.88 97 PHE A C 1
ATOM 772 O O . PHE A 1 97 ? 7.176 -10.108 -15.267 1.00 93.88 97 PHE A O 1
ATOM 779 N N . ALA A 1 98 ? 8.311 -8.334 -14.463 1.00 90.88 98 ALA A N 1
ATOM 780 C CA . ALA A 1 98 ? 9.565 -8.576 -15.165 1.00 90.88 98 ALA A CA 1
ATOM 781 C C . ALA A 1 98 ? 10.760 -8.302 -14.242 1.00 90.88 98 ALA A C 1
ATOM 783 O O . ALA A 1 98 ? 10.692 -7.434 -13.374 1.00 90.88 98 ALA A O 1
ATOM 784 N N . THR A 1 99 ? 11.847 -9.045 -14.438 1.00 83.69 99 THR A N 1
ATOM 785 C CA . THR A 1 99 ? 13.084 -8.938 -13.644 1.00 83.69 99 THR A CA 1
ATOM 786 C C . THR A 1 99 ? 14.349 -8.875 -14.493 1.00 83.69 99 THR A C 1
ATOM 788 O O . THR A 1 99 ? 15.434 -8.824 -13.940 1.00 83.69 99 THR A O 1
ATOM 791 N N . ILE A 1 100 ? 14.270 -8.934 -15.825 1.00 69.44 100 ILE A N 1
ATOM 792 C CA . ILE A 1 100 ? 15.464 -9.051 -16.677 1.00 69.44 100 ILE A CA 1
ATOM 793 C C . ILE A 1 100 ? 15.585 -7.820 -17.568 1.00 69.44 100 ILE A C 1
ATOM 795 O O . ILE A 1 100 ? 14.718 -7.579 -18.406 1.00 69.44 100 ILE A O 1
ATOM 799 N N . GLY A 1 101 ? 16.695 -7.087 -17.425 1.00 68.06 101 GLY A N 1
ATOM 800 C CA . GLY A 1 101 ? 17.060 -5.972 -18.307 1.00 68.06 101 GLY A CA 1
ATOM 801 C C . GLY A 1 101 ? 16.258 -4.695 -18.061 1.00 68.06 101 GLY A C 1
ATOM 802 O O . GLY A 1 101 ? 16.139 -3.861 -18.956 1.00 68.06 101 GLY A O 1
ATOM 803 N N . THR A 1 102 ? 15.669 -4.554 -16.873 1.00 68.56 102 THR A N 1
ATOM 804 C CA . THR A 1 102 ? 14.609 -3.577 -16.605 1.00 68.56 102 THR A CA 1
ATOM 805 C C . THR A 1 102 ? 15.033 -2.351 -15.796 1.00 68.56 102 THR A C 1
ATOM 807 O O . THR A 1 102 ? 14.180 -1.517 -15.497 1.00 68.56 102 THR A O 1
ATOM 810 N N . GLY A 1 103 ? 16.313 -2.166 -15.467 1.00 67.56 103 GLY A N 1
ATOM 811 C CA . GLY A 1 103 ? 16.761 -0.958 -14.770 1.00 67.56 103 GLY A CA 1
ATOM 812 C C . GLY A 1 103 ? 18.112 -1.097 -14.072 1.00 67.56 103 GLY A C 1
ATOM 813 O O . GLY A 1 103 ? 18.798 -2.100 -14.258 1.00 67.56 103 GLY A O 1
ATOM 814 N N . PRO A 1 104 ? 18.512 -0.084 -13.283 1.00 70.75 104 PRO A N 1
ATOM 815 C CA . PRO A 1 104 ? 19.701 -0.177 -12.450 1.00 70.75 104 PRO A CA 1
ATOM 816 C C . PRO A 1 104 ? 19.508 -1.264 -11.388 1.00 70.75 104 PRO A C 1
ATOM 818 O O . PRO A 1 104 ? 18.438 -1.380 -10.790 1.00 70.75 104 PRO A O 1
ATOM 821 N N . ARG A 1 105 ? 20.557 -2.057 -11.174 1.00 80.31 105 ARG A N 1
ATOM 822 C CA . ARG A 1 105 ? 20.599 -3.072 -10.121 1.00 80.31 105 ARG A CA 1
ATOM 823 C C . ARG A 1 105 ? 20.586 -2.417 -8.742 1.00 80.31 105 ARG A C 1
ATOM 825 O O . ARG A 1 105 ? 21.017 -1.271 -8.604 1.00 80.31 105 ARG A O 1
ATOM 832 N N . ASP A 1 106 ? 20.095 -3.144 -7.745 1.00 74.25 106 ASP A N 1
ATOM 833 C CA . ASP A 1 106 ? 20.206 -2.715 -6.350 1.00 74.25 106 ASP A CA 1
ATOM 834 C C . ASP A 1 106 ? 21.667 -2.748 -5.854 1.00 74.25 106 ASP A C 1
ATOM 836 O O . ASP A 1 106 ? 22.590 -3.107 -6.592 1.00 74.25 106 ASP A O 1
ATOM 840 N N . GLU A 1 107 ? 21.885 -2.333 -4.604 1.00 76.12 107 GLU A N 1
ATOM 841 C CA . GLU A 1 107 ? 23.215 -2.268 -3.973 1.00 76.12 107 GLU A CA 1
ATOM 842 C C . GLU A 1 107 ? 23.927 -3.633 -3.935 1.00 76.12 107 GLU A C 1
ATOM 844 O O . GLU A 1 107 ? 25.156 -3.689 -3.967 1.00 76.12 107 GLU A O 1
ATOM 849 N N . ASP A 1 108 ? 23.156 -4.723 -3.947 1.00 78.88 108 ASP A N 1
ATOM 850 C CA . ASP A 1 108 ? 23.635 -6.106 -3.951 1.00 78.88 108 ASP A CA 1
ATOM 851 C C . ASP A 1 108 ? 23.810 -6.670 -5.377 1.00 78.88 108 ASP A C 1
ATOM 853 O O . ASP A 1 108 ? 24.219 -7.819 -5.565 1.00 78.88 108 ASP A O 1
ATOM 857 N N . GLY A 1 109 ? 23.532 -5.869 -6.411 1.00 78.69 109 GLY A N 1
ATOM 858 C CA . GLY A 1 109 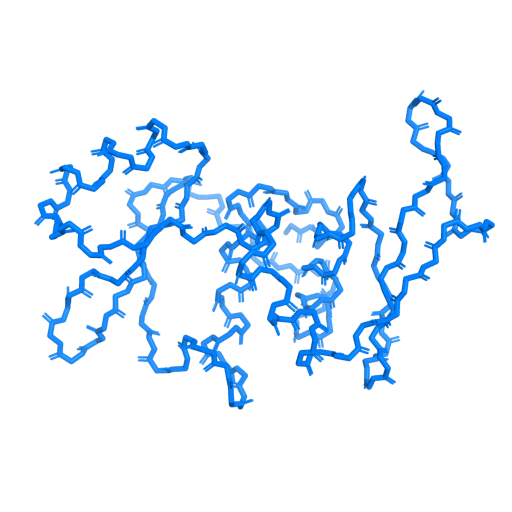? 23.676 -6.255 -7.811 1.00 78.69 109 GLY A CA 1
ATOM 859 C C . GLY A 1 109 ? 22.512 -7.083 -8.365 1.00 78.69 109 GLY A C 1
ATOM 860 O O . GLY A 1 109 ? 22.652 -7.644 -9.461 1.00 78.69 109 GLY A O 1
ATOM 861 N N . ASN A 1 110 ? 21.378 -7.163 -7.666 1.00 80.38 1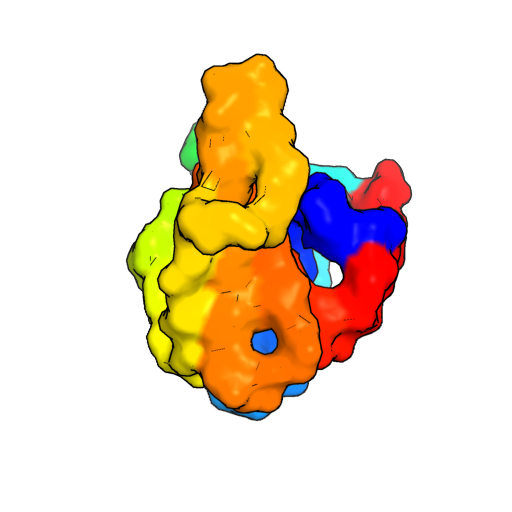10 ASN A N 1
ATOM 862 C CA . ASN A 1 110 ? 20.177 -7.837 -8.152 1.00 80.38 110 ASN A CA 1
ATOM 863 C C . ASN A 1 110 ? 19.399 -6.941 -9.117 1.00 80.38 110 ASN A C 1
ATOM 865 O O . ASN A 1 110 ? 19.332 -5.722 -8.964 1.00 80.38 110 ASN A O 1
ATOM 869 N N . GLU A 1 111 ? 18.784 -7.557 -10.122 1.00 84.50 111 GLU A N 1
ATOM 870 C CA . GLU A 1 111 ? 17.878 -6.850 -11.024 1.00 84.50 111 GLU A CA 1
ATOM 871 C C . GLU A 1 111 ? 16.576 -6.473 -10.289 1.00 84.50 111 GLU A C 1
ATOM 873 O O . GLU A 1 111 ? 16.034 -7.298 -9.543 1.00 84.50 111 GLU A O 1
ATOM 878 N N . PRO A 1 112 ? 16.034 -5.260 -10.502 1.00 86.50 112 PRO A N 1
ATOM 879 C CA . PRO A 1 112 ? 14.814 -4.836 -9.832 1.00 86.50 112 PRO A CA 1
ATOM 880 C C . PRO A 1 112 ? 13.595 -5.585 -10.378 1.00 86.50 112 PRO A C 1
ATOM 882 O O . PRO A 1 112 ? 13.492 -5.858 -11.577 1.00 86.50 112 PRO A O 1
ATOM 885 N N . ILE A 1 113 ? 12.613 -5.839 -9.510 1.00 92.06 113 ILE A N 1
ATOM 886 C CA . ILE A 1 113 ? 11.301 -6.317 -9.949 1.00 92.06 113 ILE A CA 1
ATOM 887 C C . ILE A 1 113 ? 10.512 -5.127 -10.478 1.00 92.06 113 ILE A C 1
ATOM 889 O O . ILE A 1 113 ? 10.363 -4.112 -9.795 1.00 92.06 113 ILE A O 1
ATOM 893 N N . VAL A 1 114 ? 9.974 -5.270 -11.684 1.00 93.44 114 VAL A N 1
ATOM 894 C CA . VAL A 1 114 ? 9.135 -4.265 -12.333 1.00 93.44 114 VAL A CA 1
ATOM 895 C C . VAL A 1 114 ? 7.723 -4.795 -12.462 1.00 93.44 114 VAL A C 1
ATOM 897 O O . VAL A 1 114 ? 7.500 -5.833 -13.081 1.00 93.44 114 VAL A O 1
ATOM 900 N N . ALA A 1 115 ? 6.776 -4.071 -11.876 1.00 95.12 115 ALA A N 1
ATOM 901 C CA . ALA A 1 115 ? 5.355 -4.350 -11.971 1.00 95.12 115 ALA A CA 1
ATOM 902 C C . ALA A 1 115 ? 4.738 -3.520 -13.100 1.00 95.12 115 ALA A C 1
ATOM 904 O O . ALA A 1 115 ? 4.907 -2.298 -13.151 1.00 95.12 115 ALA A O 1
ATOM 905 N N . ILE A 1 116 ? 4.046 -4.198 -14.011 1.00 93.44 116 ILE A N 1
ATOM 906 C CA . ILE A 1 116 ? 3.500 -3.643 -15.247 1.00 93.44 116 ILE A CA 1
ATOM 907 C C . ILE A 1 116 ? 1.992 -3.922 -15.262 1.00 93.44 116 ILE A C 1
ATOM 909 O O . ILE A 1 116 ? 1.590 -5.056 -15.539 1.00 93.44 116 ILE A O 1
ATOM 913 N N . PRO A 1 117 ? 1.140 -2.933 -14.958 1.00 91.19 117 PRO A N 1
ATOM 914 C CA . PRO A 1 117 ? -0.305 -3.124 -15.022 1.00 91.19 117 PRO A CA 1
ATOM 915 C C . PRO A 1 117 ? -0.741 -3.288 -16.481 1.00 91.19 117 PRO A C 1
ATOM 917 O O . PRO A 1 117 ? -0.322 -2.506 -17.332 1.00 91.19 117 PRO A O 1
ATOM 920 N N . ILE A 1 118 ? -1.594 -4.274 -16.782 1.00 85.75 118 ILE A N 1
ATOM 921 C CA . ILE A 1 118 ? -2.090 -4.489 -18.157 1.00 85.75 118 ILE A CA 1
ATOM 922 C C . ILE A 1 118 ? -2.878 -3.274 -18.665 1.00 85.75 118 ILE A C 1
ATOM 924 O O . ILE A 1 118 ? -2.772 -2.910 -19.833 1.00 85.75 118 ILE A O 1
ATOM 928 N N . GLU A 1 119 ? -3.664 -2.650 -17.789 1.00 77.38 119 GLU A N 1
ATOM 929 C CA . GLU A 1 119 ? -4.550 -1.529 -18.135 1.00 77.38 119 GLU A CA 1
ATOM 930 C C . GLU A 1 119 ? -3.963 -0.161 -17.734 1.00 77.38 119 GLU A C 1
ATOM 932 O O . GLU A 1 119 ? -4.495 0.886 -18.103 1.00 77.38 119 GLU A O 1
ATOM 937 N N . GLY A 1 120 ? -2.846 -0.153 -17.000 1.00 67.06 120 GLY A N 1
ATOM 938 C CA . GLY A 1 120 ? -2.171 1.067 -16.559 1.00 67.06 120 GLY A CA 1
ATOM 939 C C . GLY A 1 120 ? -1.123 1.553 -17.560 1.00 67.06 120 GLY A C 1
ATOM 940 O O . GLY A 1 120 ? -0.626 0.810 -18.402 1.00 67.06 120 GLY A O 1
ATOM 941 N N . ARG A 1 121 ? -0.767 2.837 -17.471 1.00 77.31 121 ARG A N 1
ATOM 942 C CA . ARG A 1 121 ? 0.197 3.470 -18.391 1.00 77.31 121 ARG A CA 1
ATOM 943 C C . ARG A 1 121 ? 1.627 3.454 -17.866 1.00 77.31 121 ARG A C 1
ATOM 945 O O . ARG A 1 121 ? 2.550 3.710 -18.635 1.00 77.31 121 ARG A O 1
ATOM 952 N N . ARG A 1 122 ? 1.818 3.233 -16.562 1.00 90.50 122 ARG A N 1
ATOM 953 C CA . ARG A 1 122 ? 3.114 3.401 -15.894 1.00 90.50 122 ARG A CA 1
ATOM 954 C C . ARG A 1 122 ? 3.495 2.147 -15.116 1.00 90.50 122 ARG A C 1
ATOM 956 O O . ARG A 1 122 ? 2.732 1.681 -14.276 1.00 90.50 122 ARG A O 1
ATOM 963 N N . ALA A 1 123 ? 4.683 1.622 -15.385 1.00 93.06 123 ALA A N 1
ATOM 964 C CA . ALA A 1 123 ? 5.282 0.562 -14.584 1.00 93.06 123 ALA A CA 1
ATOM 965 C C . ALA A 1 123 ? 6.033 1.160 -13.386 1.00 93.06 123 ALA A C 1
ATOM 967 O O . ALA A 1 123 ? 6.492 2.302 -13.452 1.00 93.06 123 ALA A O 1
ATOM 968 N N . ALA A 1 124 ? 6.192 0.389 -12.312 1.00 94.06 124 ALA A N 1
ATOM 969 C CA . ALA A 1 124 ? 7.014 0.792 -11.174 1.00 94.06 124 ALA A CA 1
ATOM 970 C C . ALA A 1 124 ? 7.944 -0.331 -10.722 1.00 94.06 124 ALA A C 1
ATOM 972 O O . ALA A 1 124 ? 7.654 -1.514 -10.902 1.00 94.06 124 ALA A O 1
ATOM 973 N N . GLN A 1 125 ? 9.066 0.065 -10.125 1.00 93.19 125 GLN A N 1
ATOM 974 C CA . GLN A 1 125 ? 10.095 -0.846 -9.640 1.00 93.19 125 GLN A CA 1
ATOM 975 C C . GLN A 1 125 ? 10.042 -0.996 -8.119 1.00 93.19 125 GLN A C 1
ATOM 977 O O . GLN A 1 125 ? 9.690 -0.061 -7.387 1.00 93.19 125 GLN A O 1
ATOM 982 N N . GLY A 1 126 ? 10.459 -2.157 -7.629 1.00 92.38 126 GLY A N 1
ATOM 983 C CA . GLY A 1 126 ? 10.616 -2.408 -6.205 1.00 92.38 126 GLY A CA 1
ATOM 984 C C . GLY A 1 126 ? 11.504 -3.616 -5.907 1.00 92.38 126 GLY A C 1
ATOM 985 O O . GLY A 1 126 ? 11.717 -4.460 -6.776 1.00 92.38 126 GLY A O 1
ATOM 986 N N . PRO A 1 127 ? 11.999 -3.722 -4.662 1.00 91.38 127 PRO A N 1
ATOM 987 C CA . PRO A 1 127 ? 12.809 -4.858 -4.218 1.00 91.38 127 PRO A CA 1
ATOM 988 C C . PRO A 1 127 ? 11.989 -6.150 -4.056 1.00 91.38 127 PRO A C 1
ATOM 990 O O . PRO A 1 127 ? 12.546 -7.234 -3.932 1.00 91.38 127 PRO A O 1
ATOM 993 N N . THR A 1 128 ? 10.655 -6.060 -4.049 1.00 93.50 128 THR A N 1
ATOM 994 C CA . THR A 1 128 ? 9.748 -7.215 -4.009 1.00 93.50 128 THR A CA 1
ATOM 995 C C . THR A 1 128 ? 8.601 -7.023 -4.997 1.00 93.50 128 THR A C 1
ATOM 997 O O . THR A 1 128 ? 8.274 -5.895 -5.369 1.00 93.50 128 THR A O 1
ATOM 1000 N N . HIS A 1 129 ? 7.943 -8.123 -5.379 1.00 95.88 129 HIS A N 1
ATOM 1001 C CA . HIS A 1 129 ? 6.757 -8.097 -6.242 1.00 95.88 129 HIS A CA 1
ATOM 1002 C C . HIS A 1 129 ? 5.663 -7.192 -5.669 1.00 95.88 129 HIS A C 1
ATOM 1004 O O . HIS A 1 129 ? 5.116 -6.355 -6.380 1.00 95.88 129 HIS A O 1
ATOM 1010 N N . LEU A 1 130 ? 5.383 -7.318 -4.369 1.00 97.88 130 LEU A N 1
ATOM 1011 C CA . LEU A 1 130 ? 4.355 -6.520 -3.710 1.00 97.88 130 LEU A CA 1
ATOM 1012 C C . LEU A 1 130 ? 4.734 -5.040 -3.660 1.00 97.88 130 LEU A C 1
ATOM 1014 O O . LEU A 1 130 ? 3.908 -4.206 -4.010 1.00 97.88 130 LEU A O 1
ATOM 1018 N N . ILE A 1 131 ? 5.978 -4.691 -3.317 1.00 97.12 131 ILE A N 1
ATOM 1019 C CA . ILE A 1 131 ? 6.396 -3.281 -3.292 1.00 97.12 131 ILE A CA 1
ATOM 1020 C C . ILE A 1 131 ? 6.334 -2.672 -4.698 1.00 97.12 131 ILE A C 1
ATOM 1022 O O . ILE A 1 131 ? 5.802 -1.574 -4.858 1.00 97.12 131 ILE A O 1
ATOM 1026 N N . ALA A 1 132 ? 6.818 -3.383 -5.722 1.00 96.12 132 ALA A N 1
ATOM 1027 C CA . ALA A 1 132 ? 6.741 -2.925 -7.107 1.00 96.12 132 ALA A CA 1
ATOM 1028 C C . ALA A 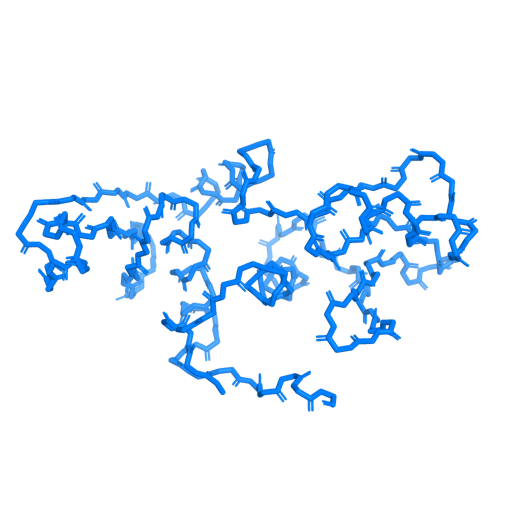1 132 ? 5.282 -2.719 -7.550 1.00 96.12 132 ALA A C 1
ATOM 1030 O O . ALA A 1 132 ? 4.943 -1.670 -8.096 1.00 96.12 132 ALA A O 1
ATOM 1031 N N . ALA A 1 133 ? 4.404 -3.684 -7.259 1.00 97.50 133 ALA A N 1
ATOM 1032 C CA . ALA A 1 133 ? 2.988 -3.611 -7.608 1.00 97.50 133 ALA A CA 1
ATOM 1033 C C . ALA A 1 133 ? 2.273 -2.463 -6.897 1.00 97.50 133 ALA A C 1
ATOM 1035 O O . ALA A 1 133 ? 1.609 -1.665 -7.552 1.00 97.50 133 ALA A O 1
ATOM 1036 N N . MET A 1 134 ? 2.444 -2.342 -5.579 1.00 98.31 134 MET A N 1
ATOM 1037 C CA . MET A 1 134 ? 1.831 -1.274 -4.791 1.00 98.31 134 MET A CA 1
ATOM 1038 C C . MET A 1 134 ? 2.288 0.105 -5.272 1.00 98.31 134 MET A C 1
ATOM 1040 O O . MET A 1 134 ? 1.463 1.001 -5.438 1.00 98.31 134 MET A O 1
ATOM 1044 N N . ARG A 1 135 ? 3.579 0.272 -5.591 1.00 97.81 135 ARG A N 1
ATOM 1045 C CA . ARG A 1 135 ? 4.076 1.512 -6.204 1.00 97.81 135 ARG A CA 1
ATOM 1046 C C . ARG A 1 135 ? 3.448 1.763 -7.569 1.00 97.81 135 ARG A C 1
ATOM 1048 O O . ARG A 1 135 ? 3.092 2.900 -7.845 1.00 97.81 135 ARG A O 1
ATOM 1055 N N . ALA A 1 136 ? 3.278 0.740 -8.408 1.00 96.88 136 ALA A N 1
ATOM 1056 C CA . ALA A 1 136 ? 2.638 0.897 -9.716 1.00 96.88 136 ALA A CA 1
ATOM 1057 C C . ALA A 1 136 ? 1.173 1.330 -9.566 1.00 96.88 136 ALA A C 1
ATOM 1059 O O . ALA A 1 136 ? 0.721 2.220 -10.282 1.00 96.88 136 ALA A O 1
ATOM 1060 N N . ILE A 1 137 ? 0.451 0.756 -8.605 1.00 96.06 137 ILE A N 1
ATOM 1061 C CA . ILE A 1 137 ? -0.939 1.111 -8.298 1.00 96.06 137 ILE A CA 1
ATOM 1062 C C . ILE A 1 137 ? -1.036 2.580 -7.871 1.00 96.06 137 ILE A C 1
ATOM 1064 O O . ILE A 1 137 ? -1.780 3.346 -8.480 1.00 96.06 137 ILE A O 1
ATOM 1068 N N . VAL A 1 138 ? -0.221 3.001 -6.899 1.00 97.38 138 VAL A N 1
ATOM 1069 C CA . VAL A 1 138 ? -0.169 4.402 -6.445 1.00 97.38 138 VAL A CA 1
ATOM 1070 C C . VAL A 1 138 ? 0.232 5.336 -7.593 1.00 97.38 138 VAL A C 1
ATOM 1072 O O . VAL A 1 138 ? -0.407 6.363 -7.797 1.00 97.38 138 VAL A O 1
ATOM 1075 N N . LEU A 1 139 ? 1.232 4.957 -8.393 1.00 96.94 139 LEU A N 1
ATOM 1076 C CA . LEU A 1 139 ? 1.737 5.744 -9.522 1.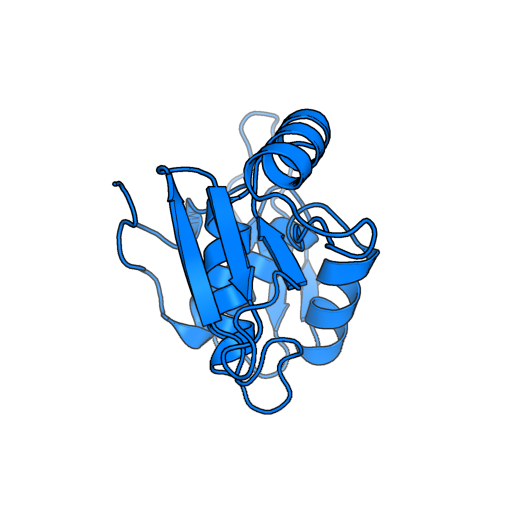00 96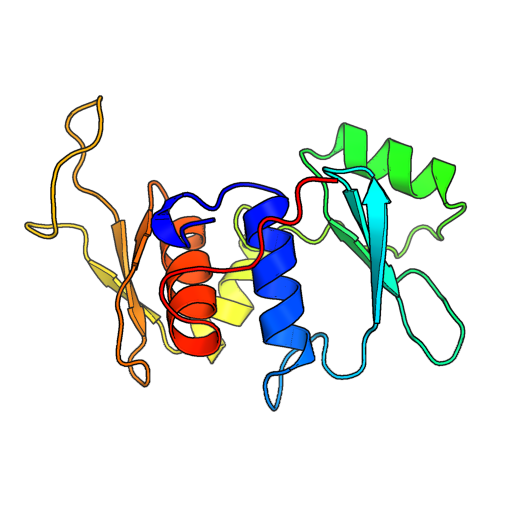.94 139 LEU A CA 1
ATOM 1077 C C . LEU A 1 139 ? 0.685 5.968 -10.615 1.00 96.94 139 LEU A C 1
ATOM 1079 O O . LEU A 1 139 ? 0.631 7.048 -11.201 1.00 96.94 139 LEU 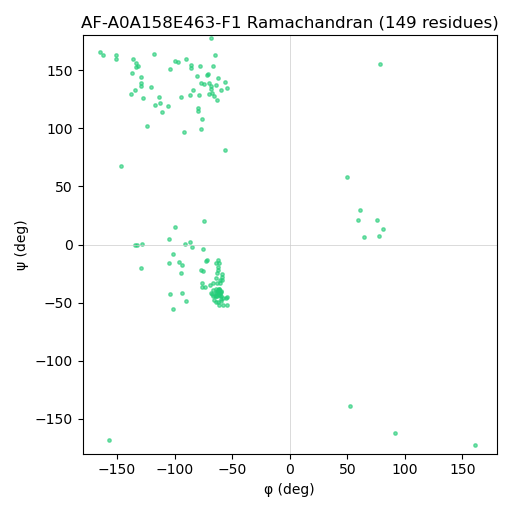A O 1
ATOM 1083 N N . ASN A 1 140 ? -0.136 4.962 -10.927 1.00 94.81 140 ASN A N 1
ATOM 1084 C CA . ASN A 1 140 ? -1.174 5.096 -11.955 1.00 94.81 140 ASN A CA 1
ATOM 1085 C C . ASN A 1 140 ? -2.393 5.882 -11.464 1.00 94.81 140 ASN A C 1
ATOM 1087 O O . ASN A 1 140 ? -3.108 6.431 -12.300 1.00 94.81 140 ASN A O 1
ATOM 1091 N N . HIS A 1 141 ? -2.610 5.962 -10.148 1.00 94.56 141 HIS A N 1
ATOM 1092 C CA . HIS A 1 141 ? -3.721 6.717 -9.568 1.00 94.56 141 HIS A CA 1
ATOM 1093 C C . HIS A 1 141 ? -3.347 8.174 -9.257 1.00 94.56 141 HIS A C 1
ATOM 1095 O O . HIS A 1 141 ? -4.056 9.087 -9.666 1.00 94.56 141 HIS A O 1
ATOM 1101 N N . PHE A 1 142 ? -2.212 8.408 -8.589 1.00 95.50 142 PHE A N 1
ATOM 1102 C CA . PHE A 1 142 ? -1.803 9.737 -8.108 1.00 95.50 142 PHE A CA 1
ATOM 1103 C C . PHE A 1 142 ? -0.681 10.400 -8.923 1.00 95.50 142 PHE A C 1
ATOM 1105 O O . PHE A 1 142 ? -0.483 11.608 -8.818 1.00 95.50 142 PHE A O 1
ATOM 1112 N N . GLY A 1 143 ? 0.045 9.655 -9.760 1.00 95.50 143 GLY A N 1
ATOM 1113 C CA . GLY A 1 143 ? 1.209 10.168 -10.490 1.00 95.50 143 GLY A CA 1
ATOM 1114 C C . GLY A 1 143 ? 2.531 9.971 -9.740 1.00 95.50 143 GLY A C 1
ATOM 1115 O O . GLY A 1 143 ? 2.651 9.104 -8.883 1.00 95.50 143 GLY A O 1
ATOM 1116 N N . GLU A 1 144 ? 3.573 10.712 -10.128 1.00 95.88 144 GLU A N 1
ATOM 1117 C CA . GLU A 1 144 ? 4.954 10.479 -9.654 1.00 95.88 144 GLU A CA 1
ATOM 1118 C C . GLU A 1 144 ? 5.209 10.945 -8.222 1.00 95.88 144 GLU A C 1
ATOM 1120 O O . GLU A 1 144 ? 6.121 10.442 -7.559 1.00 95.88 144 GLU A O 1
ATOM 1125 N N . GLU A 1 145 ? 4.399 11.880 -7.740 1.00 96.50 145 GLU A N 1
ATOM 1126 C CA . GLU A 1 145 ? 4.531 12.471 -6.421 1.00 96.50 145 GLU A CA 1
ATOM 1127 C C . GLU A 1 145 ? 3.200 12.420 -5.685 1.00 96.50 145 GLU A C 1
ATOM 1129 O O . GLU A 1 145 ? 2.138 12.678 -6.245 1.00 96.50 145 GLU A O 1
ATOM 1134 N N . VAL A 1 146 ? 3.288 12.106 -4.401 1.00 94.75 146 VAL A N 1
ATOM 1135 C CA . VAL A 1 146 ? 2.184 12.183 -3.448 1.00 94.75 146 VAL A CA 1
ATOM 1136 C C . VAL A 1 146 ? 2.530 13.192 -2.362 1.00 94.75 146 VAL A C 1
ATOM 1138 O O . VAL A 1 146 ? 3.700 13.572 -2.201 1.00 94.75 146 VAL A O 1
ATOM 1141 N N . LEU A 1 147 ? 1.522 13.632 -1.607 1.00 90.94 147 LEU A N 1
ATOM 1142 C CA . LEU A 1 147 ? 1.753 14.507 -0.463 1.00 90.94 147 LEU A CA 1
ATOM 1143 C C . LEU A 1 147 ? 2.743 13.848 0.501 1.00 90.94 147 LEU A C 1
ATOM 1145 O O . LEU A 1 147 ? 2.736 12.634 0.711 1.00 90.94 147 LEU A O 1
ATOM 1149 N N . ASP A 1 148 ? 3.637 14.661 1.048 1.00 80.25 148 ASP A N 1
ATOM 1150 C CA . ASP A 1 148 ? 4.462 14.207 2.152 1.00 80.25 148 ASP A CA 1
ATOM 1151 C C . ASP A 1 148 ? 3.591 14.232 3.409 1.00 80.25 148 ASP A C 1
ATOM 1153 O O . ASP A 1 148 ? 3.339 15.287 3.982 1.00 80.25 148 ASP A O 1
ATOM 1157 N N . GLU A 1 149 ? 3.080 13.066 3.797 1.00 68.12 149 GLU A N 1
ATOM 1158 C CA . GLU A 1 149 ? 2.290 12.876 5.024 1.00 68.12 149 GLU A CA 1
ATOM 1159 C C . GLU A 1 149 ? 3.180 12.901 6.281 1.00 68.12 149 GLU A C 1
ATOM 1161 O O . GLU A 1 149 ? 2.796 12.401 7.339 1.00 68.12 149 GLU A O 1
ATOM 1166 N N . GLY A 1 150 ? 4.379 13.485 6.170 1.00 50.28 150 GLY A N 1
ATOM 1167 C CA . GLY A 1 150 ? 5.240 13.878 7.270 1.00 50.28 150 GLY A CA 1
ATOM 1168 C C . GLY A 1 150 ? 4.525 14.817 8.234 1.00 50.28 150 GLY A C 1
ATOM 1169 O O . GLY A 1 150 ? 4.727 16.030 8.210 1.00 50.28 150 GLY A O 1
ATOM 1170 N N . LEU A 1 151 ? 3.730 14.234 9.133 1.00 44.09 151 LEU A N 1
ATOM 1171 C CA . LEU A 1 151 ? 3.436 14.835 10.430 1.00 44.09 151 LEU A CA 1
ATOM 1172 C C . LEU A 1 151 ? 4.716 15.383 11.059 1.00 44.09 151 LEU A C 1
ATOM 1174 O O . LEU A 1 151 ? 5.826 14.908 10.723 1.00 44.09 151 LEU A O 1
#

pLDDT: mean 90.86, std 8.96, range [44.09, 98.31]

Sequence (151 aa):
MKVSELTGALLDYWVARVEMEAEGGRLKDCGIRALDRSRWVIFDPRDNGAMAIICVGFFTFRKTQNEIGADRFVEHYSPSTRWAEGGLIVDRARMNFATIGTGPRDEDGNEPIVAIPIEGRRAAQGPTHLIAAMRAIVLNHFGEEVLDEGL

Mean predicted aligned error: 4.52 Å

Radius of gyration: 15.53 Å; Cα contacts (8 Å, |Δi|>4): 288; chains: 1; bounding box: 45×27×41 Å

Solvent-accessible surface area (backbone atoms only — not comparable to full-atom values): 8330 Å² total; per-residue (Å²): 73,52,40,83,71,54,53,69,33,64,36,28,48,48,42,49,54,48,24,32,71,39,90,89,28,91,39,46,78,45,41,76,45,76,78,53,76,59,32,35,38,34,23,39,72,90,78,68,45,69,49,28,35,30,39,67,57,70,68,52,44,55,52,49,38,60,75,70,69,50,64,94,80,48,40,78,50,40,35,51,81,35,60,90,52,25,46,57,52,39,58,76,51,44,57,44,78,49,53,78,94,74,65,76,52,50,100,86,66,47,60,39,28,34,18,37,34,73,86,51,92,46,66,22,59,22,97,38,70,38,39,2,38,46,33,16,53,39,33,60,73,65,38,68,52,48,83,67,73,76,107

Nearest PDB structures (foldseek):
  4qyb-assembly1_B  TM=7.331E-01  e=4.491E-06  Burkholderia cenocepacia J2315
  2dmy-assembly1_A  TM=4.622E-01  e=7.751E-01  Homo sapiens
  6htu-assembly1_B  TM=4.296E-01  e=6.457E-01  Homo sapiens
  3p1x-assembly3_A  TM=4.312E-01  e=9.890E-01  Homo sapiens
  2l3j-assembly1_A  TM=4.185E-01  e=1.262E+00  Rattus norvegicus

InterPro domains:
  IPR019701 NinX, bacteriophage P22 [PF10765] (2-140)

Organism: NCBI:txid1777141

Foldseek 3Di:
DFLQPDDALRLLVLLLVLLCVDDVRPLPQWDWDDPDLFKIFIARPVVRATAEMRHHDDVVRVVVCVVVVHDPRYYHRTLLPDCVHVVVVCVVQVKDWDFPPDDQAPPVRGGWIWIDRPPADDIATDNDPRSRSSSSSSCRPPNGDDDNSRD